Protein AF-A0A846AVC2-F1 (afdb_monomer_lite)

Structure (mmCIF, N/CA/C/O backbone):
data_AF-A0A846AVC2-F1
#
_entry.id   AF-A0A846AVC2-F1
#
loop_
_atom_site.group_PDB
_atom_site.id
_atom_site.type_symbol
_atom_site.label_atom_id
_atom_site.label_alt_id
_atom_site.label_comp_id
_atom_site.label_asym_id
_atom_site.label_entity_id
_atom_site.label_seq_id
_atom_site.pdbx_PDB_ins_code
_atom_site.Cartn_x
_atom_site.Cartn_y
_atom_site.Cartn_z
_atom_site.occupancy
_atom_site.B_iso_or_equiv
_atom_site.auth_seq_id
_atom_site.auth_comp_id
_atom_site.auth_asym_id
_atom_site.auth_atom_id
_atom_site.pdbx_PDB_model_num
ATOM 1 N N . ALA A 1 1 ? -0.441 -12.059 -1.619 1.00 82.75 1 ALA A N 1
ATOM 2 C CA . ALA A 1 1 ? -0.179 -12.410 -0.212 1.00 82.75 1 ALA A CA 1
ATOM 3 C C . ALA A 1 1 ? -0.159 -11.140 0.631 1.00 82.75 1 ALA A C 1
ATOM 5 O O . ALA A 1 1 ? -1.227 -10.763 1.086 1.00 82.75 1 ALA A O 1
ATOM 6 N N . LEU A 1 2 ? 0.955 -10.395 0.679 1.00 92.62 2 LEU A N 1
ATOM 7 C CA . LEU A 1 2 ? 1.158 -9.254 1.592 1.00 92.62 2 LEU A CA 1
ATOM 8 C C . LEU A 1 2 ? -0.040 -8.292 1.740 1.00 92.62 2 LEU A C 1
ATOM 10 O O . LEU A 1 2 ? -0.553 -8.109 2.833 1.00 92.62 2 LEU A O 1
ATOM 14 N N . ILE A 1 3 ? -0.526 -7.699 0.647 1.00 92.00 3 ILE A N 1
ATOM 15 C CA . ILE A 1 3 ? -1.667 -6.767 0.706 1.00 92.00 3 ILE A CA 1
ATOM 16 C C . ILE A 1 3 ? -2.926 -7.433 1.282 1.00 92.00 3 ILE A C 1
ATOM 18 O O . ILE A 1 3 ? -3.609 -6.861 2.125 1.00 92.00 3 ILE A O 1
ATOM 22 N N . GLN A 1 4 ? -3.242 -8.639 0.817 1.00 92.81 4 GLN A N 1
ATOM 23 C CA . GLN A 1 4 ? -4.470 -9.349 1.171 1.00 92.81 4 GLN A CA 1
ATOM 24 C C . GLN A 1 4 ? -4.474 -9.803 2.636 1.00 92.81 4 GLN A C 1
ATOM 26 O O . GLN A 1 4 ? -5.531 -9.838 3.255 1.00 92.81 4 GLN A O 1
ATOM 31 N N . GLU A 1 5 ? -3.303 -10.142 3.175 1.00 93.12 5 GLU A N 1
ATOM 32 C CA . GLU A 1 5 ? -3.124 -10.616 4.552 1.00 93.12 5 GLU A CA 1
ATOM 33 C C . GLU A 1 5 ? -3.274 -9.501 5.593 1.00 93.12 5 GLU A C 1
ATOM 35 O O . GLU A 1 5 ? -3.614 -9.781 6.739 1.00 93.12 5 GLU A O 1
ATOM 40 N N . HIS A 1 6 ? -3.033 -8.250 5.196 1.00 93.88 6 HIS A N 1
ATOM 41 C CA . HIS A 1 6 ? -2.865 -7.130 6.124 1.00 93.88 6 HIS A CA 1
ATOM 42 C C . HIS A 1 6 ? -3.837 -5.966 5.917 1.00 93.88 6 HIS A C 1
ATOM 44 O O . HIS A 1 6 ? -3.775 -4.988 6.653 1.00 93.88 6 HIS A O 1
ATOM 50 N N . THR A 1 7 ? -4.708 -6.033 4.912 1.00 92.94 7 THR A N 1
ATOM 51 C CA . THR A 1 7 ? -5.698 -4.984 4.634 1.00 92.94 7 THR A CA 1
ATOM 52 C C . THR A 1 7 ? -7.074 -5.600 4.463 1.00 92.94 7 THR A C 1
ATOM 54 O O . THR A 1 7 ? -7.189 -6.793 4.192 1.00 92.94 7 THR A O 1
ATOM 57 N N . GLU A 1 8 ? -8.125 -4.801 4.571 1.00 92.50 8 GLU A N 1
ATOM 58 C CA . GLU A 1 8 ? -9.508 -5.215 4.328 1.00 92.50 8 GLU A CA 1
ATOM 59 C C . GLU A 1 8 ? -9.882 -5.209 2.834 1.00 92.50 8 GLU A C 1
ATOM 61 O O . GLU A 1 8 ? -9.247 -4.551 2.006 1.00 92.50 8 GLU A O 1
ATOM 66 N N . VAL A 1 9 ? -10.914 -5.977 2.463 1.00 92.19 9 VAL A N 1
ATOM 67 C CA . VAL A 1 9 ? -11.432 -6.010 1.083 1.00 92.19 9 VAL A CA 1
ATOM 68 C C . VAL A 1 9 ? -11.927 -4.619 0.692 1.00 92.19 9 VAL A C 1
ATOM 70 O O . VAL A 1 9 ? -12.676 -3.994 1.436 1.00 92.19 9 VAL A O 1
ATOM 73 N N . GLY A 1 10 ? -11.523 -4.142 -0.486 1.00 91.50 10 GLY A N 1
ATOM 74 C CA . GLY A 1 10 ? -11.862 -2.807 -0.976 1.00 91.50 10 GLY A CA 1
ATOM 75 C C . GLY A 1 10 ? -10.969 -1.679 -0.452 1.00 91.50 10 GLY A C 1
ATOM 76 O O . GLY A 1 10 ? -11.170 -0.536 -0.865 1.00 91.50 10 GLY A O 1
ATOM 77 N N . ALA A 1 11 ? -9.974 -1.970 0.396 1.00 92.81 11 ALA A N 1
ATOM 78 C CA . ALA A 1 11 ? -9.024 -0.961 0.857 1.00 92.81 11 ALA A CA 1
ATOM 79 C C . ALA A 1 11 ? -8.306 -0.269 -0.315 1.00 92.81 11 ALA A C 1
ATOM 81 O O . ALA A 1 11 ? -7.997 -0.882 -1.344 1.00 92.81 11 ALA A O 1
ATOM 82 N N . VAL A 1 12 ? -8.017 1.021 -0.134 1.00 93.00 12 VAL A N 1
ATOM 83 C CA . VAL A 1 12 ? -7.182 1.800 -1.053 1.00 93.00 12 VAL A CA 1
ATOM 84 C C . VAL A 1 12 ? -5.764 1.842 -0.505 1.00 93.00 12 VAL A C 1
ATOM 86 O O . VAL A 1 12 ? -5.544 2.247 0.639 1.00 93.00 12 VAL A O 1
ATOM 89 N N . ILE A 1 13 ? -4.815 1.433 -1.339 1.00 93.44 13 ILE A N 1
ATOM 90 C CA . ILE A 1 13 ? -3.394 1.369 -1.016 1.00 93.44 13 ILE A CA 1
ATOM 91 C C . ILE A 1 13 ? -2.669 2.288 -1.978 1.00 93.44 13 ILE A C 1
ATOM 93 O O . ILE A 1 13 ? -2.774 2.131 -3.195 1.00 93.44 13 ILE A O 1
ATOM 97 N N . TYR A 1 14 ? -1.917 3.235 -1.438 1.00 94.00 14 TYR A N 1
ATOM 98 C CA . TYR A 1 14 ? -1.116 4.131 -2.256 1.00 94.00 14 TYR A CA 1
ATOM 99 C C . TYR A 1 14 ? 0.318 3.634 -2.317 1.00 94.00 14 TYR A C 1
ATOM 101 O O . TYR A 1 14 ? 0.818 3.030 -1.368 1.00 94.00 14 TYR A O 1
ATOM 109 N N . THR A 1 15 ? 0.978 3.824 -3.451 1.00 94.06 15 THR A N 1
ATOM 110 C CA . THR A 1 15 ? 2.280 3.205 -3.683 1.00 94.06 15 THR A CA 1
ATOM 111 C C . THR A 1 15 ? 3.234 4.088 -4.469 1.00 94.06 15 THR A C 1
ATOM 113 O O . THR A 1 15 ? 2.803 4.874 -5.308 1.00 94.06 15 THR A O 1
ATOM 116 N N . SER A 1 16 ? 4.534 3.906 -4.223 1.00 92.12 16 SER A N 1
ATOM 117 C CA . SER A 1 16 ? 5.625 4.525 -4.987 1.00 92.12 16 SER A CA 1
ATOM 118 C C . SER A 1 16 ? 5.899 3.841 -6.335 1.00 92.12 16 SER A C 1
ATOM 120 O O . SER A 1 16 ? 6.783 4.252 -7.087 1.00 92.12 16 SER A O 1
ATOM 122 N N . PHE A 1 17 ? 5.151 2.786 -6.676 1.00 84.44 17 PHE A N 1
ATOM 123 C CA . PHE A 1 17 ? 5.262 2.103 -7.964 1.00 84.44 17 PHE A CA 1
ATOM 124 C C . PHE A 1 17 ? 4.781 2.972 -9.133 1.00 84.44 17 PHE A C 1
ATOM 126 O O . PHE A 1 17 ? 3.616 2.910 -9.507 1.00 84.44 17 PHE A O 1
ATOM 133 N N . ILE A 1 18 ? 5.710 3.642 -9.813 1.00 75.75 18 ILE A N 1
ATOM 134 C CA . ILE A 1 18 ? 5.443 4.511 -10.979 1.00 75.75 18 ILE A CA 1
ATOM 135 C C . ILE A 1 18 ? 4.668 3.800 -12.112 1.00 75.75 18 ILE A C 1
ATOM 137 O O . ILE A 1 18 ? 3.926 4.417 -12.876 1.00 75.75 18 ILE A O 1
ATOM 141 N N . TYR A 1 19 ? 4.824 2.479 -12.233 1.00 73.38 19 TYR A N 1
ATOM 142 C CA . TYR A 1 19 ? 4.084 1.667 -13.193 1.00 73.38 19 TYR A CA 1
ATOM 143 C C . TYR A 1 19 ? 2.973 0.926 -12.456 1.00 73.38 19 TYR A C 1
ATOM 145 O O . TYR A 1 19 ? 3.239 -0.037 -11.733 1.00 73.38 19 TYR A O 1
ATOM 153 N N . GLY A 1 20 ? 1.727 1.368 -12.651 1.00 67.81 20 GLY A N 1
ATOM 154 C CA . GLY A 1 20 ? 0.556 0.684 -12.108 1.00 67.81 20 GLY A CA 1
ATOM 155 C C . GLY A 1 20 ? 0.592 -0.810 -12.444 1.00 67.81 20 GLY A C 1
ATOM 156 O O . GLY A 1 20 ? 0.908 -1.196 -13.573 1.00 67.81 20 GLY A O 1
ATOM 157 N N . ARG A 1 21 ? 0.287 -1.661 -11.460 1.00 78.81 21 ARG A N 1
ATOM 158 C CA . ARG A 1 21 ? 0.238 -3.121 -11.621 1.00 78.81 21 ARG A CA 1
ATOM 159 C C . ARG A 1 21 ? -1.209 -3.600 -11.495 1.00 78.81 21 ARG A C 1
ATOM 161 O O . ARG A 1 21 ? -1.608 -3.969 -10.394 1.00 78.81 21 ARG A O 1
ATOM 168 N N . PRO A 1 22 ? -1.978 -3.682 -12.598 1.00 80.06 22 PRO A N 1
ATOM 169 C CA . PRO A 1 22 ? -3.377 -4.125 -12.563 1.00 80.06 22 PRO A CA 1
ATOM 170 C C . PRO A 1 22 ? -3.580 -5.506 -11.924 1.00 80.06 22 PRO A C 1
ATOM 172 O O . PRO A 1 22 ? -4.650 -5.813 -11.409 1.00 80.06 22 PRO A O 1
ATOM 175 N N . SER A 1 23 ? -2.547 -6.354 -11.938 1.00 85.06 23 SER A N 1
ATOM 176 C CA . SER A 1 23 ? -2.573 -7.645 -11.255 1.00 85.06 23 SER A CA 1
ATOM 177 C C . SER A 1 23 ? -2.696 -7.509 -9.737 1.00 85.06 23 SER A C 1
ATOM 179 O O . SER A 1 23 ? -3.331 -8.356 -9.119 1.00 85.06 23 SER A O 1
ATOM 181 N N . LEU A 1 24 ? -2.105 -6.475 -9.125 1.00 85.38 24 LEU A N 1
ATOM 182 C CA . LEU A 1 24 ? -2.255 -6.243 -7.688 1.00 85.38 24 LEU A CA 1
ATOM 183 C C . LEU A 1 24 ? -3.711 -5.938 -7.350 1.00 85.38 24 LEU A C 1
ATOM 185 O O . LEU A 1 24 ? -4.227 -6.538 -6.413 1.00 85.38 24 LEU A O 1
ATOM 189 N N . ASP A 1 25 ? -4.381 -5.103 -8.144 1.00 86.38 25 ASP A N 1
ATOM 190 C CA . ASP A 1 25 ? -5.801 -4.799 -7.946 1.00 86.38 25 ASP A CA 1
ATOM 191 C C . ASP A 1 25 ? -6.648 -6.073 -8.043 1.00 86.38 25 ASP A C 1
ATOM 193 O O . ASP A 1 25 ? -7.387 -6.422 -7.124 1.00 86.38 25 ASP A O 1
ATOM 197 N N . PHE A 1 26 ? -6.475 -6.818 -9.140 1.00 86.56 26 PHE A N 1
ATOM 198 C CA . PHE A 1 26 ? -7.294 -7.988 -9.452 1.00 86.56 26 PHE A CA 1
ATOM 199 C C . PHE A 1 26 ? -7.131 -9.132 -8.447 1.00 86.56 26 PHE A C 1
ATOM 201 O O . PHE A 1 26 ? -8.118 -9.728 -8.034 1.00 86.56 26 PHE A O 1
ATOM 208 N N . TYR A 1 27 ? -5.898 -9.465 -8.053 1.00 88.62 27 TYR A N 1
ATOM 209 C CA . TYR A 1 27 ? -5.664 -10.604 -7.157 1.00 88.62 27 TYR A CA 1
ATOM 210 C C . TYR A 1 27 ? -5.864 -10.273 -5.683 1.00 88.62 27 TYR A C 1
ATOM 212 O O . TYR A 1 27 ? -5.927 -11.192 -4.867 1.00 88.62 27 TYR A O 1
ATOM 220 N N . SER A 1 28 ? -5.907 -8.990 -5.326 1.00 90.62 28 SER A N 1
ATOM 221 C CA . SER A 1 28 ? -6.087 -8.594 -3.937 1.00 90.62 28 SER A CA 1
ATOM 222 C C . SER A 1 28 ? -7.498 -8.136 -3.613 1.00 90.62 28 SER A C 1
ATOM 224 O O . SER A 1 28 ? -7.791 -8.078 -2.433 1.00 90.62 28 SER A O 1
ATOM 226 N N . ASP A 1 29 ? -8.374 -7.821 -4.570 1.00 92.25 29 ASP A N 1
ATOM 227 C CA . ASP A 1 29 ? -9.648 -7.120 -4.314 1.00 92.25 29 ASP A CA 1
ATOM 228 C C . ASP A 1 29 ? -9.454 -5.776 -3.573 1.00 92.25 29 ASP A C 1
ATOM 230 O O . ASP A 1 29 ? -10.303 -5.346 -2.787 1.00 92.25 29 ASP A O 1
ATOM 234 N N . ARG A 1 30 ? -8.298 -5.127 -3.759 1.00 93.12 30 ARG A N 1
ATOM 235 C CA . ARG A 1 30 ? -7.982 -3.773 -3.265 1.00 93.12 30 ARG A CA 1
ATOM 236 C C . ARG A 1 30 ? -7.741 -2.865 -4.463 1.00 93.12 30 ARG A C 1
ATOM 238 O O . ARG A 1 30 ? -7.575 -3.326 -5.590 1.00 93.12 30 ARG A O 1
ATOM 245 N N . ARG A 1 31 ? -7.712 -1.559 -4.219 1.00 92.38 31 ARG A N 1
ATOM 246 C CA . ARG A 1 31 ? -7.330 -0.575 -5.233 1.00 92.38 31 ARG A CA 1
ATOM 247 C C . ARG A 1 31 ? -5.933 -0.050 -4.933 1.00 92.38 31 ARG A C 1
ATOM 249 O O . ARG A 1 31 ? -5.746 0.606 -3.911 1.00 92.38 31 ARG A O 1
ATOM 256 N N . VAL A 1 32 ? -4.980 -0.297 -5.824 1.00 92.00 32 VAL A N 1
ATOM 257 C CA . VAL A 1 32 ? -3.599 0.173 -5.698 1.00 92.00 32 VAL A CA 1
ATOM 258 C C . VAL A 1 32 ? -3.382 1.388 -6.600 1.00 92.00 32 VAL A C 1
ATOM 260 O O . VAL A 1 32 ? -3.521 1.315 -7.819 1.00 92.00 32 VAL A O 1
ATOM 263 N N . ILE A 1 33 ? -3.056 2.532 -6.000 1.00 91.69 33 ILE A N 1
ATOM 264 C CA . ILE A 1 33 ? -2.914 3.816 -6.697 1.00 91.69 33 ILE A CA 1
ATOM 265 C C . ILE A 1 33 ? -1.459 4.279 -6.616 1.00 91.69 33 ILE A C 1
ATOM 267 O O . ILE A 1 33 ? -0.936 4.526 -5.532 1.00 91.69 33 ILE A O 1
ATOM 271 N N . SER A 1 34 ? -0.810 4.409 -7.773 1.00 92.50 34 SER A N 1
ATOM 272 C CA . SER A 1 34 ? 0.528 5.000 -7.869 1.00 92.50 34 SER A CA 1
ATOM 273 C C . SER A 1 34 ? 0.473 6.503 -7.642 1.00 92.50 34 SER A C 1
ATOM 275 O O . SER A 1 34 ? -0.360 7.171 -8.256 1.00 92.50 34 SER A O 1
ATOM 277 N N . MET A 1 35 ? 1.397 7.026 -6.840 1.00 91.38 35 MET A N 1
ATOM 278 C CA . MET A 1 35 ? 1.609 8.462 -6.652 1.00 91.38 35 MET A CA 1
ATOM 279 C C . MET A 1 35 ? 3.094 8.776 -6.471 1.00 91.38 35 MET A C 1
ATOM 281 O O . MET A 1 35 ? 3.889 7.898 -6.125 1.00 91.38 35 MET A O 1
ATOM 285 N N . GLU A 1 36 ? 3.463 10.033 -6.696 1.00 91.19 36 GLU A N 1
ATOM 286 C CA . GLU A 1 36 ? 4.825 10.497 -6.454 1.00 91.19 36 GLU A CA 1
ATOM 287 C C . GLU A 1 36 ? 5.115 10.556 -4.949 1.00 91.19 36 GLU A C 1
ATOM 289 O O . GLU A 1 36 ? 4.223 10.790 -4.131 1.00 91.19 36 GLU A O 1
ATOM 294 N N . ALA A 1 37 ? 6.384 10.393 -4.566 1.00 91.00 37 ALA A N 1
ATOM 295 C CA . ALA A 1 37 ? 6.789 10.353 -3.158 1.00 91.00 37 ALA A CA 1
ATOM 296 C C . ALA A 1 37 ? 6.284 11.567 -2.354 1.00 91.00 37 ALA A C 1
ATOM 298 O O . ALA A 1 37 ? 5.807 11.411 -1.232 1.00 91.00 37 ALA A O 1
ATOM 299 N N . VAL A 1 38 ? 6.326 12.766 -2.947 1.00 90.12 38 VAL A N 1
ATOM 300 C CA . VAL A 1 38 ? 5.840 13.994 -2.298 1.00 90.12 38 VAL A CA 1
ATOM 301 C C . VAL A 1 38 ? 4.349 13.917 -1.956 1.00 90.12 38 VAL A C 1
ATOM 303 O O . VAL A 1 38 ? 3.954 14.277 -0.852 1.00 90.12 38 VAL A O 1
ATOM 306 N N . GLU A 1 39 ? 3.528 13.365 -2.848 1.00 91.88 39 GLU A N 1
ATOM 307 C CA . GLU A 1 39 ? 2.084 13.242 -2.638 1.00 91.88 39 GLU A CA 1
ATOM 308 C C . GLU A 1 39 ? 1.766 12.152 -1.602 1.00 91.88 39 GLU A C 1
ATOM 310 O O . GLU A 1 39 ? 0.863 12.305 -0.780 1.00 91.88 39 GLU A O 1
ATOM 315 N N . LEU A 1 40 ? 2.545 11.062 -1.594 1.00 92.94 40 LEU A N 1
ATOM 316 C CA . LEU A 1 40 ? 2.442 10.004 -0.582 1.00 92.94 40 LEU A CA 1
ATOM 317 C C . LEU A 1 40 ? 2.734 10.541 0.825 1.00 92.94 40 LEU A C 1
ATOM 319 O O . LEU A 1 40 ? 2.072 10.141 1.785 1.00 92.94 40 LEU A O 1
ATOM 323 N N . GLN A 1 41 ? 3.692 11.464 0.950 1.00 90.56 41 GLN A N 1
ATOM 324 C CA . GLN A 1 41 ? 4.012 12.110 2.222 1.00 90.56 41 GLN A CA 1
ATOM 325 C C . GLN A 1 41 ? 2.854 12.969 2.736 1.00 90.56 41 GLN A C 1
ATOM 327 O O . GLN A 1 41 ? 2.518 12.910 3.919 1.00 90.56 41 GLN A O 1
ATOM 332 N N . GLU A 1 42 ? 2.232 13.750 1.851 1.00 90.06 42 GLU A N 1
ATOM 333 C CA . GLU A 1 42 ? 1.090 14.603 2.190 1.00 90.06 42 GLU A CA 1
ATOM 334 C C . GLU A 1 42 ? -0.134 13.772 2.607 1.00 90.06 42 GLU A C 1
ATOM 336 O O . GLU A 1 42 ? -0.819 14.111 3.576 1.00 90.06 42 GLU A O 1
ATOM 341 N N . LEU A 1 43 ? -0.377 12.646 1.929 1.00 88.88 43 LEU A N 1
ATOM 342 C CA . LEU A 1 43 ? -1.501 11.749 2.214 1.00 88.88 43 LEU A CA 1
ATOM 343 C C . LEU A 1 43 ? -1.333 10.907 3.477 1.00 88.88 43 LEU A C 1
ATOM 345 O O . LEU A 1 43 ? -2.331 10.455 4.039 1.00 88.88 43 LEU A O 1
ATOM 349 N N . TRP A 1 44 ? -0.103 10.691 3.947 1.00 89.81 44 TRP A N 1
ATOM 350 C CA . TRP A 1 44 ? 0.157 9.813 5.090 1.00 89.81 44 TRP A CA 1
ATOM 351 C C . TRP A 1 44 ? -0.641 10.185 6.348 1.00 89.81 44 TRP A C 1
ATOM 353 O O . TRP A 1 44 ? -1.023 9.320 7.130 1.00 89.81 44 TRP A O 1
ATOM 363 N N . SER A 1 45 ? -0.954 11.471 6.528 1.00 83.38 45 SER A N 1
ATOM 364 C CA . SER A 1 45 ? -1.719 11.942 7.691 1.00 83.38 45 SER A CA 1
ATOM 365 C C . SER A 1 45 ? -3.189 11.500 7.693 1.00 83.38 45 SER A C 1
ATOM 367 O O . SER A 1 45 ? -3.843 11.577 8.732 1.00 83.38 45 SER A O 1
ATOM 369 N N . THR A 1 46 ? -3.737 11.088 6.547 1.00 84.38 46 THR A N 1
ATOM 370 C CA . THR A 1 46 ? -5.167 10.777 6.386 1.00 84.38 46 THR A CA 1
ATOM 371 C C . THR A 1 46 ? -5.434 9.363 5.894 1.00 84.38 46 THR A C 1
ATOM 373 O O . THR A 1 46 ? -6.561 8.888 6.042 1.00 84.38 46 THR A O 1
ATOM 376 N N . GLN A 1 47 ? -4.433 8.684 5.334 1.00 82.75 47 GLN A N 1
ATOM 377 C CA . GLN A 1 47 ? -4.613 7.377 4.726 1.00 82.75 47 GLN A CA 1
ATOM 378 C C . GLN A 1 47 ? -3.885 6.267 5.499 1.00 82.75 47 GLN A C 1
ATOM 380 O O . GLN A 1 47 ? -2.697 6.398 5.788 1.00 82.75 47 GLN A O 1
ATOM 385 N N . PRO A 1 48 ? -4.554 5.133 5.774 1.00 83.81 48 PRO A N 1
ATOM 386 C CA . PRO A 1 48 ? -3.999 4.091 6.627 1.00 83.81 48 PRO A CA 1
ATOM 387 C C . PRO A 1 48 ? -2.909 3.218 6.000 1.00 83.81 48 PRO A C 1
ATOM 389 O O . PRO A 1 48 ? -2.199 2.590 6.770 1.00 83.81 48 PRO A O 1
ATOM 392 N N . TYR A 1 49 ? -2.756 3.135 4.669 1.00 94.31 49 TYR A N 1
ATOM 393 C CA . TYR A 1 49 ? -1.866 2.142 4.037 1.00 94.31 49 TYR A CA 1
ATOM 394 C C . TYR A 1 49 ? -1.022 2.707 2.892 1.00 94.31 49 TYR A C 1
ATOM 396 O O . TYR A 1 49 ? -1.571 3.213 1.907 1.00 94.31 49 TYR A O 1
ATOM 404 N N . LEU A 1 50 ? 0.298 2.509 2.973 1.00 95.19 50 LEU A N 1
ATOM 405 C CA . LEU A 1 50 ? 1.245 2.767 1.883 1.00 95.19 50 LEU A CA 1
ATOM 406 C C . LEU A 1 50 ? 2.062 1.510 1.559 1.00 95.19 50 LEU A C 1
ATOM 408 O O . LEU A 1 50 ? 2.532 0.821 2.462 1.00 95.19 50 LEU A O 1
ATOM 412 N N . LEU A 1 51 ? 2.277 1.230 0.273 1.00 94.81 51 LEU A N 1
ATOM 413 C CA . LEU A 1 51 ? 3.192 0.194 -0.211 1.00 94.81 51 LEU A CA 1
ATOM 414 C C . LEU A 1 51 ? 4.390 0.859 -0.893 1.00 94.81 51 LEU A C 1
ATOM 416 O O . LEU A 1 51 ? 4.256 1.394 -1.993 1.00 94.81 51 LEU A O 1
ATOM 420 N N . LEU A 1 52 ? 5.558 0.826 -0.261 1.00 94.94 52 LEU A N 1
ATOM 421 C CA . LEU A 1 52 ? 6.711 1.626 -0.677 1.00 94.94 52 LEU A CA 1
ATOM 422 C C . LEU A 1 52 ? 7.901 0.747 -1.032 1.00 94.94 52 LEU A C 1
ATOM 424 O O . LEU A 1 52 ? 8.171 -0.236 -0.343 1.00 94.94 52 LEU A O 1
ATOM 428 N N . ASP A 1 53 ? 8.638 1.116 -2.076 1.00 93.75 53 ASP A N 1
ATOM 429 C CA . ASP A 1 53 ? 10.004 0.618 -2.235 1.00 93.75 53 ASP A CA 1
ATOM 430 C C . ASP A 1 53 ? 10.907 1.154 -1.114 1.00 93.75 53 ASP A C 1
ATOM 432 O O . ASP A 1 53 ? 10.592 2.128 -0.422 1.00 93.75 53 ASP A O 1
ATOM 436 N N . GLN A 1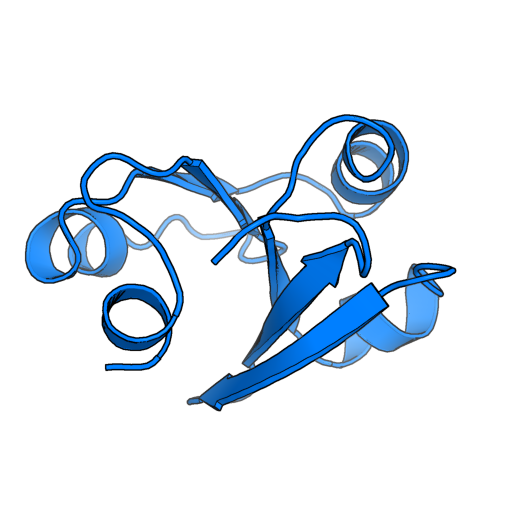 54 ? 12.053 0.500 -0.931 1.00 91.62 54 GLN A N 1
ATOM 437 C CA . GLN A 1 54 ? 12.982 0.842 0.141 1.00 91.62 54 GLN A CA 1
ATOM 438 C C . GLN A 1 54 ? 13.499 2.288 0.047 1.00 91.62 54 GLN A C 1
ATOM 440 O O . GLN A 1 54 ? 13.582 2.967 1.068 1.00 91.62 54 GLN A O 1
ATOM 445 N N . ALA A 1 55 ? 13.813 2.773 -1.158 1.00 92.81 55 ALA A N 1
ATOM 446 C CA . ALA A 1 55 ? 14.348 4.122 -1.339 1.00 92.81 55 ALA A CA 1
ATOM 447 C C . ALA A 1 55 ? 13.321 5.187 -0.925 1.00 92.81 55 ALA A C 1
ATOM 449 O O . ALA A 1 55 ? 13.653 6.140 -0.222 1.00 92.81 55 ALA A O 1
ATOM 450 N N . THR A 1 56 ? 12.059 4.994 -1.304 1.00 94.12 56 THR A N 1
ATOM 451 C CA . THR A 1 56 ? 10.964 5.891 -0.938 1.00 94.12 56 THR A CA 1
ATOM 452 C C . THR A 1 56 ? 10.690 5.836 0.561 1.00 94.12 56 THR A C 1
ATOM 454 O O . THR A 1 56 ? 10.536 6.880 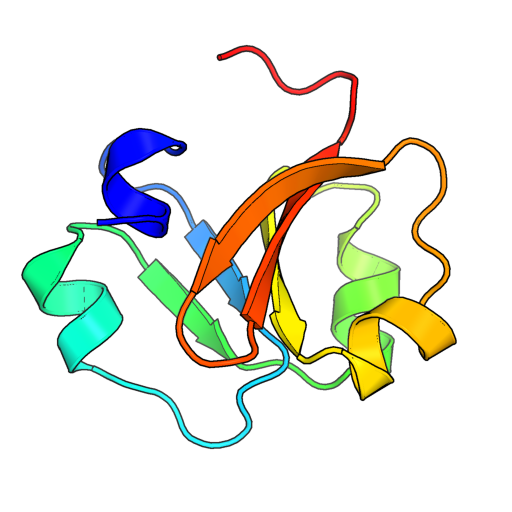1.190 1.00 94.12 56 THR A O 1
ATOM 457 N N . LEU A 1 57 ? 10.692 4.645 1.167 1.00 93.25 57 LEU A N 1
ATOM 458 C CA . LEU A 1 57 ? 10.490 4.493 2.610 1.00 93.25 57 LEU A CA 1
ATOM 459 C C . LEU A 1 57 ? 11.553 5.245 3.433 1.00 93.25 57 LEU A C 1
ATOM 461 O O . LEU A 1 57 ? 11.211 5.928 4.399 1.00 93.25 57 LEU A O 1
ATOM 465 N N . GLU A 1 58 ? 12.825 5.151 3.035 1.00 92.00 58 GLU A N 1
ATOM 466 C CA . GLU A 1 58 ? 13.940 5.844 3.696 1.00 92.00 58 GLU A CA 1
ATOM 467 C C . GLU A 1 58 ? 13.840 7.373 3.565 1.00 92.00 58 GLU A C 1
ATOM 469 O O . GLU A 1 58 ? 14.146 8.094 4.518 1.00 92.00 58 GLU A O 1
ATOM 474 N N . VAL A 1 59 ? 13.382 7.869 2.410 1.00 92.88 59 VAL A N 1
ATOM 475 C CA . VAL A 1 59 ? 13.227 9.308 2.143 1.00 92.88 59 VAL A CA 1
ATOM 476 C C . VAL A 1 59 ? 12.029 9.904 2.883 1.00 92.88 59 VAL A C 1
ATOM 478 O O . VAL A 1 59 ? 12.142 11.005 3.421 1.00 92.88 59 VAL A O 1
ATOM 481 N N . LEU A 1 60 ? 10.890 9.206 2.926 1.00 90.44 60 LEU A N 1
ATOM 482 C CA . LEU A 1 60 ? 9.649 9.763 3.475 1.00 90.44 60 LEU A CA 1
ATOM 483 C C . LEU A 1 60 ? 9.626 9.861 5.001 1.00 90.44 60 LEU A C 1
ATOM 485 O O . LEU A 1 60 ? 8.894 10.701 5.524 1.00 90.44 60 LEU A O 1
ATOM 489 N N . GLN A 1 61 ? 10.408 9.026 5.697 1.00 85.75 61 GLN A N 1
ATOM 490 C CA . GLN A 1 61 ? 10.532 9.016 7.162 1.00 85.75 61 GLN A CA 1
ATOM 491 C C . GLN A 1 61 ? 9.175 9.125 7.875 1.00 85.75 61 GLN A C 1
ATOM 493 O O . GLN A 1 61 ? 8.946 10.049 8.647 1.00 85.75 61 GLN A O 1
ATOM 498 N N . LEU A 1 62 ? 8.266 8.189 7.587 1.00 88.81 62 LEU A N 1
ATOM 499 C CA . LEU A 1 62 ? 6.865 8.215 8.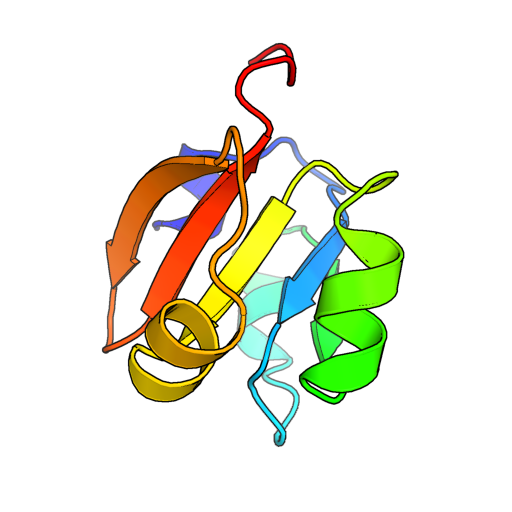019 1.00 88.81 62 LEU A CA 1
ATOM 500 C C . LEU A 1 62 ? 6.732 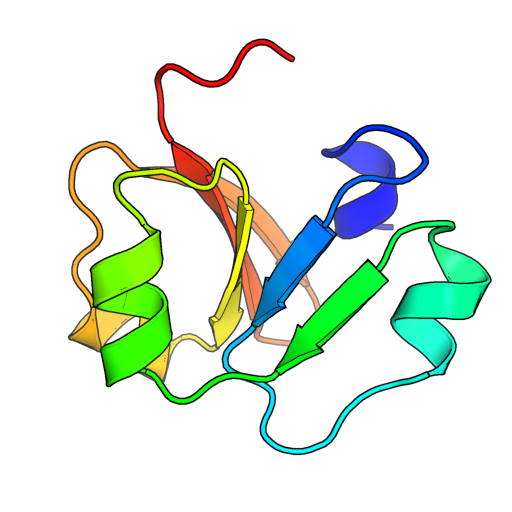8.054 9.548 1.00 88.81 62 LEU A C 1
ATOM 502 O O . LEU A 1 62 ? 6.825 6.928 10.055 1.00 88.81 62 LEU A O 1
ATOM 506 N N . PRO A 1 63 ? 6.506 9.138 10.313 1.00 87.12 63 PRO A N 1
ATOM 507 C CA . PRO A 1 63 ? 6.442 9.050 11.763 1.00 87.12 63 PRO A CA 1
ATOM 508 C C . PRO A 1 63 ? 5.164 8.321 12.188 1.00 87.12 63 PRO A C 1
ATOM 510 O O . PRO A 1 63 ? 4.106 8.497 11.581 1.00 87.12 63 PRO A O 1
ATOM 513 N N . GLY A 1 64 ? 5.266 7.489 13.228 1.00 87.81 64 GLY A N 1
ATOM 514 C CA . GLY A 1 64 ? 4.141 6.676 13.705 1.00 87.81 64 GLY A CA 1
ATOM 515 C C . GLY A 1 64 ? 3.689 5.605 12.708 1.00 87.81 64 GLY A C 1
ATOM 516 O O . GLY A 1 64 ? 2.543 5.166 12.766 1.00 87.81 64 GLY A O 1
ATOM 517 N N . SER A 1 65 ? 4.555 5.215 11.766 1.00 91.94 65 SER A N 1
ATOM 518 C CA . SER A 1 65 ? 4.309 4.066 10.899 1.00 91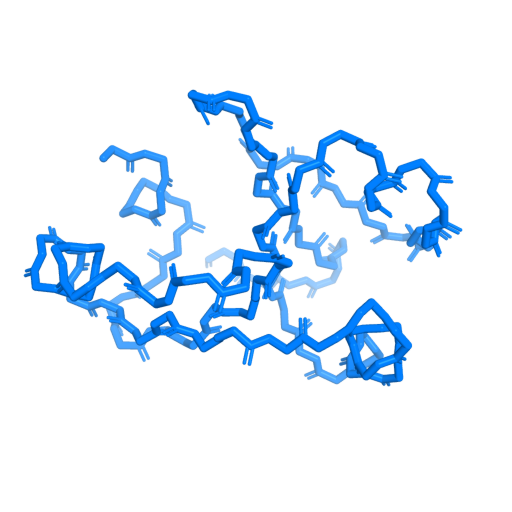.94 65 SER A CA 1
ATOM 519 C C . SER A 1 65 ? 4.724 2.764 11.575 1.00 91.94 65 SER A C 1
ATOM 521 O O . SER A 1 65 ? 5.750 2.683 12.253 1.00 91.94 65 SER A O 1
ATOM 523 N N . ILE A 1 66 ? 3.929 1.727 11.344 1.00 93.50 66 ILE A N 1
ATOM 524 C CA . ILE A 1 66 ? 4.274 0.342 11.629 1.00 93.50 66 ILE A CA 1
ATOM 525 C C . ILE A 1 66 ? 4.448 -0.411 10.315 1.00 93.50 66 ILE A C 1
ATOM 527 O O . ILE A 1 66 ? 3.691 -0.225 9.360 1.00 93.50 66 ILE A O 1
ATOM 531 N N . THR A 1 67 ? 5.447 -1.286 10.269 1.00 94.75 67 THR A N 1
ATOM 532 C CA . THR A 1 67 ? 5.643 -2.193 9.137 1.00 94.75 67 THR A CA 1
ATOM 533 C C . THR A 1 67 ? 4.736 -3.401 9.306 1.00 94.75 67 THR A C 1
ATOM 535 O O . THR A 1 67 ? 4.851 -4.128 10.292 1.00 94.75 67 THR A O 1
ATOM 538 N N . LEU A 1 68 ? 3.863 -3.629 8.328 1.00 95.44 68 LEU A N 1
ATOM 539 C CA . LEU A 1 68 ? 2.973 -4.788 8.289 1.00 95.44 68 LEU A CA 1
ATOM 540 C C . LEU A 1 68 ? 3.661 -5.992 7.635 1.00 95.44 68 LEU A C 1
ATOM 542 O O . LEU A 1 68 ? 3.476 -7.119 8.079 1.00 95.44 68 LEU A O 1
ATOM 546 N N . GLY A 1 69 ? 4.529 -5.752 6.648 1.00 95.81 69 GLY A N 1
ATOM 547 C CA . GLY A 1 69 ? 5.389 -6.784 6.069 1.00 95.81 69 GLY A CA 1
ATOM 548 C C . GLY A 1 69 ? 6.106 -6.328 4.800 1.00 95.81 69 GLY A C 1
ATOM 549 O O . GLY A 1 69 ? 5.941 -5.191 4.354 1.00 95.81 69 GLY A O 1
ATOM 550 N N . THR A 1 70 ? 6.902 -7.225 4.212 1.00 95.12 70 THR A N 1
ATOM 551 C C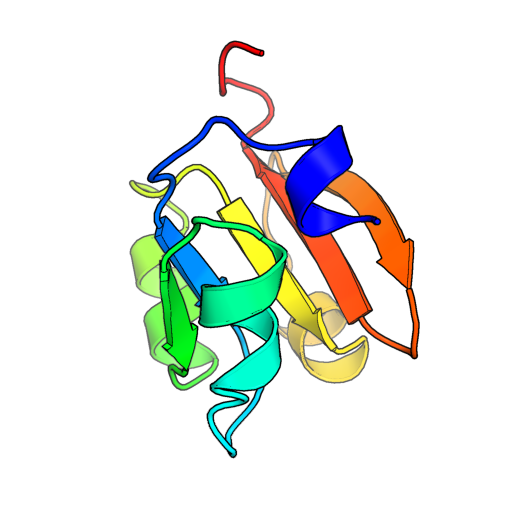A . THR A 1 70 ? 7.683 -6.956 2.997 1.00 95.12 70 THR A CA 1
ATOM 552 C C . THR A 1 70 ? 7.539 -8.067 1.958 1.00 95.12 70 THR A C 1
ATOM 554 O O . THR A 1 70 ? 7.422 -9.244 2.295 1.00 95.12 70 THR A O 1
ATOM 557 N N . ALA A 1 71 ? 7.534 -7.700 0.676 1.00 92.06 71 ALA A N 1
ATOM 558 C CA . ALA A 1 71 ? 7.503 -8.635 -0.447 1.00 92.06 71 ALA A CA 1
ATOM 559 C C . ALA A 1 71 ? 8.069 -7.978 -1.712 1.00 92.06 71 ALA A C 1
ATOM 561 O O . ALA A 1 71 ? 7.770 -6.824 -2.000 1.00 92.06 71 ALA A O 1
ATOM 562 N N . GLU A 1 72 ? 8.876 -8.720 -2.476 1.00 88.69 72 GLU A N 1
ATOM 563 C CA . GLU A 1 72 ? 9.404 -8.291 -3.787 1.00 88.69 72 GLU A CA 1
ATOM 564 C C . GLU A 1 72 ? 10.096 -6.908 -3.798 1.00 88.69 72 GLU A C 1
ATOM 566 O O . GLU A 1 72 ? 10.073 -6.201 -4.801 1.00 88.69 72 GLU A O 1
ATOM 571 N N . GLY A 1 73 ? 10.735 -6.518 -2.688 1.00 90.19 73 GLY A N 1
ATOM 572 C CA . GLY A 1 73 ? 11.411 -5.218 -2.554 1.00 90.19 73 GLY A CA 1
ATOM 573 C C . GLY A 1 73 ? 10.510 -4.066 -2.096 1.00 90.19 73 GLY A C 1
ATOM 574 O O . GLY A 1 73 ? 10.962 -2.923 -2.070 1.00 90.19 73 GLY A O 1
ATOM 575 N N . PHE A 1 74 ? 9.269 -4.368 -1.711 1.00 92.44 74 PHE A N 1
ATOM 576 C CA . PHE A 1 74 ? 8.295 -3.406 -1.207 1.00 92.44 74 PHE A CA 1
ATOM 577 C C . PHE A 1 74 ? 7.929 -3.701 0.238 1.00 92.44 74 PHE A C 1
ATOM 579 O O . PHE A 1 74 ? 7.893 -4.857 0.662 1.00 92.44 74 PHE A O 1
ATOM 586 N N . THR A 1 75 ? 7.605 -2.643 0.965 1.00 95.50 75 THR A N 1
ATOM 587 C CA . THR A 1 75 ? 7.184 -2.666 2.361 1.00 95.50 75 THR A CA 1
ATOM 588 C C . THR A 1 75 ? 5.785 -2.084 2.456 1.00 95.50 75 THR A C 1
ATOM 590 O O . THR A 1 75 ? 5.550 -0.956 2.022 1.00 95.50 75 THR A O 1
ATOM 593 N N . LEU A 1 76 ? 4.854 -2.851 3.022 1.00 95.94 76 LEU A N 1
ATOM 594 C CA . LEU A 1 76 ? 3.535 -2.351 3.388 1.00 95.94 76 LEU A CA 1
ATOM 595 C C . LEU A 1 76 ? 3.627 -1.749 4.790 1.00 95.94 76 LEU A C 1
ATOM 597 O O . LEU A 1 76 ? 4.016 -2.436 5.739 1.00 95.94 76 LEU A O 1
ATOM 601 N N . VAL A 1 77 ? 3.255 -0.482 4.912 1.00 95.50 77 VAL A N 1
ATOM 602 C CA . VAL A 1 77 ? 3.217 0.243 6.181 1.00 95.50 77 VAL A CA 1
ATOM 603 C C . VAL A 1 77 ? 1.813 0.756 6.464 1.00 95.50 77 VAL A C 1
ATOM 605 O O . VAL A 1 77 ? 1.059 1.063 5.536 1.00 95.50 77 VAL A O 1
ATOM 608 N N . ALA A 1 78 ? 1.488 0.865 7.749 1.00 93.88 78 ALA A N 1
ATOM 609 C CA . ALA A 1 78 ? 0.263 1.493 8.219 1.00 93.88 78 ALA A CA 1
ATOM 610 C C . ALA A 1 78 ? 0.506 2.460 9.368 1.00 93.88 78 ALA A C 1
ATOM 612 O O . ALA A 1 78 ? 1.520 2.367 10.059 1.00 93.88 78 ALA A O 1
ATOM 613 N N . ALA A 1 79 ? -0.395 3.423 9.547 1.00 88.06 79 ALA A N 1
ATOM 614 C CA . ALA A 1 79 ? -0.338 4.301 10.707 1.00 88.06 79 ALA A CA 1
ATOM 615 C C . ALA A 1 79 ? -0.642 3.476 11.968 1.00 88.06 79 ALA A C 1
ATOM 617 O O . ALA A 1 79 ? -1.593 2.695 11.966 1.00 88.06 79 ALA A O 1
ATOM 618 N N . GLU A 1 80 ? 0.123 3.673 13.044 1.00 77.31 80 GLU A N 1
ATOM 619 C CA . GLU A 1 80 ? 0.005 2.943 14.322 1.00 77.31 80 GLU A CA 1
ATOM 620 C C . GLU A 1 80 ? -1.420 2.985 14.915 1.00 77.31 80 GLU A C 1
ATOM 622 O O . GLU A 1 80 ? -1.828 2.080 15.636 1.00 77.31 80 GLU A O 1
ATOM 627 N N . ALA A 1 81 ? -2.208 4.008 14.566 1.00 66.38 81 ALA A N 1
ATOM 628 C CA . ALA A 1 81 ? -3.594 4.181 14.997 1.00 66.38 81 ALA A CA 1
ATOM 629 C C . ALA A 1 81 ? -4.650 3.502 14.095 1.00 66.38 81 ALA A C 1
ATOM 631 O O . ALA A 1 81 ? -5.845 3.672 14.344 1.00 66.38 81 ALA A O 1
ATOM 632 N N . SER A 1 82 ? -4.255 2.774 13.046 1.00 53.34 82 SER A N 1
ATOM 633 C CA . SER A 1 82 ? -5.214 2.121 12.142 1.00 53.34 82 SER A CA 1
ATOM 634 C C . SER A 1 82 ? -5.777 0.849 12.790 1.00 53.34 82 SER A C 1
ATOM 636 O O . SER A 1 82 ? -4.997 -0.047 13.118 1.00 53.34 82 SER A O 1
ATOM 638 N N . PRO A 1 83 ? -7.103 0.742 13.008 1.00 48.91 83 PRO A N 1
ATOM 639 C CA . PRO A 1 83 ? -7.703 -0.482 13.522 1.00 48.91 83 PRO A CA 1
ATOM 640 C C . PRO A 1 83 ? -7.609 -1.594 12.464 1.00 48.91 83 PRO A C 1
ATOM 642 O O . PRO A 1 83 ? -7.905 -1.359 11.294 1.00 48.91 83 PRO A O 1
ATOM 645 N N . LEU A 1 84 ? -7.148 -2.769 12.906 1.00 50.31 84 LEU A N 1
ATOM 646 C CA . LEU A 1 84 ? -7.077 -4.024 12.146 1.00 50.31 84 LEU A CA 1
ATOM 647 C C . LEU A 1 84 ? -8.461 -4.550 11.746 1.00 50.31 84 LEU A C 1
ATOM 649 O O . LEU A 1 84 ? -9.399 -4.396 12.566 1.00 50.31 84 LEU A O 1
#

Sequence (84 aa):
ALIQEHTEVGAVIYTSFIYGRPSLDFYSDRRVISMEAVELQELWSTQPYLLLDQATLEVLQLPGSITLGTAEGFTLVAAEASPL

Radius of gyration: 11.5 Å; chains: 1; bounding box: 26×27×28 Å

pLDDT: mean 88.33, std 9.28, range [48.91, 95.94]

Secondary structure (DSSP, 8-state):
-HHHHHS-TT-EEEE--SS--HHHHHHHTSEEEE--HHHHHHHTTT-SEEEEEHHHHHHH--TTEEEEEEETTEEEEEETT---

Foldseek 3Di:
DQLQVQDDQAAEEEECPPDDDVVCCVVRNYHYHYDHLVVCLVCQVPHFKYKYAPVSCVVSVRPQKDFSDDDPRITIIGRVPDDD